Protein AF-A0A061NRV6-F1 (afdb_monomer)

Foldseek 3Di:
DADPVRDDDDDPPPDPDDDQQLDEDEDDPVCNVVDPDDSRHDYDHPVLVVVVVVLLVVVLLPAPAKEKAWAWDDDDPVPIATEMEIERDPVVNVVVPVVGHHDDPPDDSCPDLQYWYFYWYQVDDDDDDPSCSNPPGTDGDGCRPDPPPPVPPDRPHD

Radius of gyration: 16.76 Å; Cα contacts (8 Å, |Δi|>4): 204; chains: 1; bounding box: 42×39×40 Å

Mean predicted aligned error: 8.54 Å

Structure (mmCIF, N/CA/C/O backbone):
data_AF-A0A061NRV6-F1
#
_entry.id   AF-A0A061NRV6-F1
#
loop_
_atom_site.group_PDB
_atom_site.id
_atom_site.type_symbol
_atom_site.label_atom_id
_atom_site.label_alt_id
_atom_site.label_comp_id
_atom_site.label_asym_id
_atom_site.label_entity_id
_atom_site.label_seq_id
_atom_site.pdbx_PDB_ins_code
_atom_site.Cartn_x
_atom_site.Cartn_y
_atom_site.Cartn_z
_atom_site.occupancy
_atom_site.B_iso_or_equiv
_atom_site.auth_seq_id
_atom_site.auth_comp_id
_atom_site.auth_asym_id
_atom_site.auth_atom_id
_atom_site.pdbx_PDB_model_num
ATOM 1 N N . MET A 1 1 ? -10.629 16.464 10.262 1.00 82.06 1 MET A N 1
ATOM 2 C CA . MET A 1 1 ? -11.824 17.243 10.684 1.00 82.06 1 MET A CA 1
ATOM 3 C C . MET A 1 1 ? -13.044 16.341 10.550 1.00 82.06 1 MET A C 1
ATOM 5 O O . MET A 1 1 ? -13.005 15.483 9.681 1.00 82.06 1 MET A O 1
ATOM 9 N N . LEU A 1 2 ? -14.086 16.469 11.374 1.00 94.12 2 LEU A N 1
ATOM 10 C CA . LEU A 1 2 ? -15.325 15.701 11.178 1.00 94.12 2 LEU A CA 1
ATOM 11 C C . LEU A 1 2 ? -16.350 16.533 10.399 1.00 94.12 2 LEU A C 1
ATOM 13 O O . LEU A 1 2 ? -16.458 17.740 10.611 1.00 94.12 2 LEU A O 1
ATOM 17 N N . THR A 1 3 ? -17.085 15.901 9.487 1.00 95.94 3 THR A N 1
ATOM 18 C CA . THR A 1 3 ? -18.244 16.516 8.830 1.00 95.94 3 THR A CA 1
ATOM 19 C C . THR A 1 3 ? -19.423 16.601 9.803 1.00 95.94 3 THR A C 1
ATOM 21 O O . THR A 1 3 ? -19.438 15.942 10.843 1.00 95.94 3 THR A O 1
ATOM 24 N N . LYS A 1 4 ? -20.472 17.352 9.438 1.00 95.88 4 LYS A N 1
ATOM 25 C CA . LYS A 1 4 ? -21.728 17.401 10.213 1.00 95.88 4 LYS A CA 1
ATOM 26 C C . LYS A 1 4 ? -22.377 16.022 10.410 1.00 95.88 4 LYS A C 1
ATOM 28 O O . LYS A 1 4 ? -23.100 15.836 11.378 1.00 95.88 4 LYS A O 1
ATOM 33 N N . SER A 1 5 ? -22.120 15.070 9.512 1.00 96.31 5 SER A N 1
ATOM 34 C CA . SER A 1 5 ? -22.616 13.691 9.595 1.00 96.31 5 SER A CA 1
ATOM 35 C C . SER A 1 5 ? -21.683 12.742 10.359 1.00 96.31 5 SER A C 1
ATOM 37 O O . SER A 1 5 ? -21.948 11.545 10.408 1.00 96.31 5 SER A O 1
ATOM 39 N N . GLY A 1 6 ? -20.585 13.244 10.934 1.00 94.88 6 GLY A N 1
ATOM 40 C CA . GLY A 1 6 ? -19.619 12.442 11.689 1.00 94.88 6 GLY A CA 1
ATOM 41 C C . GLY A 1 6 ? -18.570 11.722 10.835 1.00 94.88 6 GLY A C 1
ATOM 42 O O . GLY A 1 6 ? -17.751 10.987 11.378 1.00 94.88 6 GLY A O 1
ATOM 43 N N . ALA A 1 7 ? -18.544 11.938 9.515 1.00 94.50 7 ALA A N 1
ATOM 44 C CA . ALA A 1 7 ? -17.515 11.360 8.654 1.00 94.50 7 ALA A CA 1
ATOM 45 C C . ALA A 1 7 ? -16.169 12.073 8.848 1.00 94.50 7 ALA A C 1
ATOM 47 O O . ALA A 1 7 ? -16.115 13.291 9.026 1.00 94.50 7 ALA A O 1
ATOM 48 N N . PHE A 1 8 ? -15.066 11.331 8.765 1.00 94.25 8 PHE A N 1
ATOM 49 C CA . PHE A 1 8 ? -13.733 11.927 8.754 1.00 94.25 8 PHE A CA 1
ATOM 50 C C . PHE A 1 8 ? -13.447 12.591 7.400 1.00 94.25 8 PHE A C 1
ATOM 52 O O . PHE A 1 8 ? -13.551 11.956 6.355 1.00 94.25 8 PHE A O 1
ATOM 59 N N . ALA A 1 9 ? -13.054 13.862 7.428 1.00 94.44 9 ALA A N 1
ATOM 60 C CA . ALA A 1 9 ? -12.628 14.641 6.274 1.00 94.44 9 ALA A CA 1
ATOM 61 C C . ALA A 1 9 ? -11.111 14.886 6.314 1.00 94.44 9 ALA A C 1
ATOM 63 O O . ALA A 1 9 ? -10.581 15.396 7.314 1.00 94.44 9 ALA A O 1
ATOM 64 N N . ALA A 1 10 ? -10.451 14.557 5.200 1.00 91.75 10 ALA A N 1
ATOM 65 C CA . ALA A 1 10 ? -9.022 14.729 4.949 1.00 91.75 10 ALA A CA 1
ATOM 66 C C . ALA A 1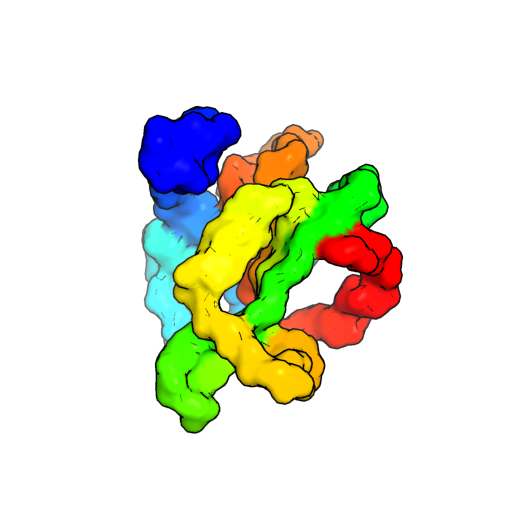 10 ? -8.801 15.542 3.663 1.00 91.75 10 ALA A C 1
ATOM 68 O O . ALA A 1 10 ? -9.652 15.540 2.773 1.00 91.75 10 ALA A O 1
ATOM 69 N N . THR A 1 11 ? -7.646 16.194 3.542 1.00 90.50 11 THR A N 1
ATOM 70 C CA . THR A 1 11 ? -7.192 16.834 2.302 1.00 90.50 11 THR A CA 1
ATOM 71 C C . THR A 1 11 ? -5.889 16.187 1.849 1.00 90.50 11 THR A C 1
ATOM 73 O O . THR A 1 11 ? -5.005 15.914 2.656 1.00 90.50 11 THR A O 1
ATOM 76 N N . THR A 1 12 ? -5.760 15.940 0.548 1.00 85.94 12 THR A N 1
ATOM 77 C CA . THR A 1 12 ? -4.578 15.294 -0.052 1.00 85.94 12 THR A CA 1
ATOM 78 C C . THR A 1 12 ? -3.589 16.305 -0.647 1.00 85.94 12 THR A C 1
ATOM 80 O O . THR A 1 12 ? -2.630 15.943 -1.330 1.00 85.94 12 THR A O 1
ATOM 83 N N . GLY A 1 13 ? -3.816 17.596 -0.383 1.00 85.31 13 GLY A N 1
ATOM 84 C CA . GLY A 1 13 ? -2.986 18.695 -0.860 1.00 85.31 13 GLY A CA 1
ATOM 85 C C . GLY A 1 13 ? -2.985 18.799 -2.385 1.00 85.31 13 GLY A C 1
ATOM 86 O O . GLY A 1 13 ? -4.036 18.797 -3.019 1.00 85.31 13 GLY A O 1
ATOM 87 N N . LEU A 1 14 ? -1.787 18.893 -2.965 1.00 81.75 14 LEU A N 1
ATOM 88 C CA . LEU A 1 14 ? -1.578 19.054 -4.407 1.00 81.75 14 LEU A CA 1
ATOM 89 C C . LEU A 1 14 ? -2.102 17.864 -5.232 1.00 81.75 14 LEU A C 1
ATOM 91 O O . LEU A 1 14 ? -2.438 18.023 -6.403 1.00 81.75 14 LEU A O 1
ATOM 95 N N . TYR A 1 15 ? -2.159 16.672 -4.636 1.00 81.50 15 TYR A N 1
ATOM 96 C CA . TYR A 1 15 ? -2.446 15.430 -5.346 1.00 81.50 15 TYR A CA 1
ATOM 97 C C . TYR A 1 15 ? -3.859 14.943 -5.041 1.00 81.50 15 TYR A C 1
ATOM 99 O O . TYR A 1 15 ? -4.097 14.216 -4.082 1.00 81.50 15 TYR A O 1
ATOM 107 N N . THR A 1 16 ? -4.816 15.340 -5.876 1.00 86.31 16 THR A N 1
ATOM 108 C CA . THR A 1 16 ? -6.244 14.998 -5.724 1.00 86.31 16 THR A CA 1
ATOM 109 C C . THR A 1 16 ? -6.676 13.784 -6.548 1.00 86.31 16 THR A C 1
ATOM 111 O O . THR A 1 16 ? -7.853 13.435 -6.577 1.00 86.31 16 THR A O 1
ATOM 114 N N . GLY A 1 17 ? -5.731 13.115 -7.214 1.00 82.38 17 GLY A N 1
ATOM 115 C CA . GLY A 1 17 ? -6.001 11.967 -8.068 1.00 82.38 17 GLY A CA 1
ATOM 116 C C . GLY A 1 17 ? -4.769 11.103 -8.317 1.00 82.38 17 GLY A C 1
ATOM 117 O O . GLY A 1 17 ? -3.701 11.302 -7.737 1.00 82.38 17 GLY A O 1
ATOM 118 N N . ARG A 1 18 ? -4.934 10.114 -9.202 1.00 83.06 18 ARG A N 1
ATOM 119 C CA . ARG A 1 18 ? -3.849 9.210 -9.600 1.00 83.06 18 ARG A CA 1
ATOM 120 C C . ARG A 1 18 ? -2.762 9.963 -10.362 1.00 83.06 18 ARG A C 1
ATOM 122 O O . ARG A 1 18 ? -3.036 10.949 -11.040 1.00 83.06 18 ARG A O 1
ATOM 129 N N . SER A 1 19 ? -1.551 9.418 -10.314 1.00 82.44 19 SER A N 1
ATOM 130 C CA . SER A 1 19 ? -0.388 9.918 -11.050 1.00 82.44 19 SER A CA 1
ATOM 131 C C . SER A 1 19 ? 0.137 8.840 -12.007 1.00 82.44 19 SER A C 1
ATOM 133 O O . SER A 1 19 ? 1.099 8.154 -11.682 1.00 82.44 19 SER A O 1
ATOM 135 N N . PRO A 1 20 ? -0.505 8.633 -13.176 1.00 76.12 20 PRO A N 1
ATOM 136 C CA . PRO A 1 20 ? -0.234 7.475 -14.035 1.00 76.12 20 PRO A CA 1
ATOM 137 C C . PRO A 1 20 ? 1.210 7.410 -14.537 1.00 76.12 20 PRO A C 1
ATOM 139 O O . PRO A 1 20 ? 1.755 6.328 -14.693 1.00 76.12 20 PRO A O 1
ATOM 142 N N . LYS A 1 21 ? 1.828 8.578 -14.757 1.00 78.38 21 LYS A N 1
ATOM 143 C CA . LYS A 1 21 ? 3.211 8.708 -15.236 1.00 78.38 21 LYS A CA 1
ATOM 144 C C . LYS A 1 21 ? 4.266 8.389 -14.172 1.00 78.38 21 LYS A C 1
ATOM 146 O O . LYS A 1 21 ? 5.437 8.315 -14.509 1.00 78.38 21 LYS A O 1
ATOM 151 N N . ASP A 1 22 ? 3.852 8.222 -12.917 1.00 81.44 22 ASP A N 1
ATOM 152 C CA . ASP A 1 22 ? 4.735 7.920 -11.787 1.00 81.44 22 ASP A CA 1
ATOM 153 C C . ASP A 1 22 ? 4.514 6.480 -11.279 1.00 81.44 22 ASP A C 1
ATOM 155 O O . ASP A 1 22 ? 4.803 6.162 -10.128 1.00 81.44 22 ASP A O 1
ATOM 159 N N . LYS A 1 23 ? 3.967 5.603 -12.136 1.00 83.19 23 LYS A N 1
ATOM 160 C CA . LYS A 1 23 ? 3.809 4.167 -11.886 1.00 83.19 23 LYS A CA 1
ATOM 161 C C . LYS A 1 23 ? 4.923 3.402 -12.601 1.00 83.19 23 LYS A C 1
ATOM 163 O O . LYS A 1 23 ? 5.048 3.486 -13.822 1.00 83.19 23 LYS A O 1
ATOM 168 N N . PHE A 1 24 ? 5.646 2.588 -11.841 1.00 86.12 24 PHE A N 1
ATOM 169 C CA . PHE A 1 24 ? 6.704 1.717 -12.342 1.00 86.12 24 PHE A CA 1
ATOM 170 C C . PHE A 1 24 ? 6.500 0.286 -11.844 1.00 86.12 24 PHE A C 1
ATOM 172 O O . PHE A 1 24 ? 5.899 0.076 -10.787 1.00 86.12 24 PHE A O 1
ATOM 179 N N . ILE A 1 25 ? 7.000 -0.684 -12.602 1.00 86.81 25 ILE A N 1
ATOM 180 C CA . ILE A 1 25 ? 7.047 -2.100 -12.226 1.00 86.81 25 ILE A CA 1
ATOM 181 C C . ILE A 1 25 ? 8.513 -2.519 -12.270 1.00 86.81 25 ILE A C 1
ATOM 183 O O . ILE A 1 25 ? 9.218 -2.176 -13.217 1.00 86.81 25 ILE A O 1
ATOM 187 N N . VAL A 1 26 ? 8.984 -3.204 -11.226 1.00 89.38 26 VAL A N 1
ATOM 188 C CA . VAL A 1 26 ? 10.355 -3.725 -11.211 1.00 89.38 26 VAL A CA 1
ATOM 189 C C . VAL A 1 26 ? 10.477 -4.760 -12.314 1.00 89.38 26 VAL A C 1
ATOM 191 O O . VAL A 1 26 ? 9.683 -5.695 -12.362 1.00 89.38 26 VAL A O 1
ATOM 194 N N . ASP A 1 27 ? 11.453 -4.569 -13.189 1.00 89.62 27 ASP A N 1
ATOM 195 C CA . ASP A 1 27 ? 11.749 -5.536 -14.231 1.00 89.62 27 ASP A CA 1
ATOM 196 C C . ASP A 1 27 ? 12.556 -6.694 -13.625 1.00 89.62 27 ASP A C 1
ATOM 198 O O . ASP A 1 27 ? 13.715 -6.527 -13.231 1.00 89.62 27 ASP A O 1
ATOM 202 N N . GLU A 1 28 ? 11.909 -7.852 -13.471 1.00 87.06 28 GLU A N 1
ATOM 203 C CA . GLU A 1 28 ? 12.540 -9.088 -13.015 1.00 87.06 28 GLU A CA 1
ATOM 204 C C . GLU A 1 28 ? 12.399 -10.171 -14.094 1.00 87.06 28 GLU A C 1
ATOM 206 O O . GLU A 1 28 ? 11.305 -10.342 -14.640 1.00 87.06 28 GLU A O 1
ATOM 211 N N . PRO A 1 29 ? 13.451 -10.977 -14.354 1.00 92.56 29 PRO A N 1
ATOM 212 C CA . PRO A 1 29 ? 13.407 -12.012 -15.391 1.00 92.56 29 PRO A CA 1
ATOM 213 C C . PRO A 1 29 ? 12.246 -13.005 -15.250 1.00 92.56 29 PRO A C 1
ATOM 215 O O . PRO A 1 29 ? 11.783 -13.559 -16.237 1.00 92.56 29 PRO A O 1
ATOM 218 N N . THR A 1 30 ? 11.771 -13.233 -14.024 1.00 89.44 30 THR A N 1
ATOM 219 C CA . THR A 1 30 ? 10.683 -14.167 -13.704 1.00 89.44 30 THR A CA 1
ATOM 220 C C . THR A 1 30 ? 9.301 -13.697 -14.147 1.00 89.44 30 THR A C 1
ATOM 222 O O . THR A 1 30 ? 8.395 -14.521 -14.175 1.00 89.44 30 THR A O 1
ATOM 225 N N . ILE A 1 31 ? 9.126 -12.406 -14.439 1.00 86.31 31 ILE A N 1
ATOM 226 C CA . ILE A 1 31 ? 7.840 -11.820 -14.850 1.00 86.31 31 ILE A CA 1
ATOM 227 C C . ILE A 1 31 ? 7.953 -10.985 -16.127 1.00 86.31 31 ILE A C 1
ATOM 229 O O . ILE A 1 31 ? 6.941 -10.479 -16.594 1.00 86.31 31 ILE A O 1
ATOM 233 N N . HIS A 1 32 ? 9.156 -10.804 -16.683 1.00 91.56 32 HIS A N 1
ATOM 234 C CA . HIS A 1 32 ? 9.391 -9.904 -17.815 1.00 91.56 32 HIS A CA 1
ATOM 235 C C . HIS A 1 32 ? 8.454 -10.187 -18.993 1.00 91.56 32 HIS A C 1
ATOM 237 O O . HIS A 1 32 ? 7.820 -9.271 -19.506 1.00 91.56 32 HIS A O 1
ATOM 243 N N . GLU A 1 33 ? 8.325 -11.458 -19.371 1.00 95.88 33 GLU A N 1
ATOM 244 C CA . GLU A 1 33 ? 7.494 -11.895 -20.498 1.00 95.88 33 GLU A CA 1
ATOM 245 C C . GLU A 1 33 ? 5.983 -11.842 -20.195 1.00 95.88 33 GLU A C 1
ATOM 247 O O . GLU A 1 33 ? 5.168 -11.846 -21.115 1.00 95.88 33 GLU A O 1
ATOM 252 N N . ASP A 1 34 ? 5.595 -11.763 -18.917 1.00 93.56 34 ASP A N 1
ATOM 253 C CA . ASP A 1 34 ? 4.190 -11.727 -18.487 1.00 93.56 34 ASP A CA 1
ATOM 254 C C . ASP A 1 34 ? 3.615 -10.299 -18.453 1.00 93.56 34 ASP A C 1
ATOM 256 O O . ASP A 1 34 ? 2.401 -10.109 -18.308 1.00 93.56 34 ASP A O 1
ATOM 260 N N . ILE A 1 35 ? 4.470 -9.275 -18.536 1.00 88.62 35 ILE A N 1
ATOM 261 C CA . ILE A 1 35 ? 4.074 -7.870 -18.421 1.00 88.62 35 ILE A CA 1
ATOM 262 C C . ILE A 1 35 ? 3.980 -7.224 -19.806 1.00 88.62 35 ILE A C 1
ATOM 264 O O . ILE A 1 35 ? 4.936 -7.183 -20.571 1.00 88.62 35 ILE A O 1
ATOM 268 N N . ASP A 1 36 ? 2.829 -6.613 -20.092 1.00 95.00 36 ASP A N 1
ATOM 269 C CA . ASP A 1 36 ? 2.633 -5.750 -21.263 1.00 95.00 36 ASP A CA 1
ATOM 270 C C . ASP A 1 36 ? 3.354 -4.404 -21.066 1.00 95.00 36 ASP A C 1
ATOM 272 O O . ASP A 1 36 ? 2.790 -3.448 -20.516 1.00 95.00 36 ASP A O 1
ATOM 276 N N . TRP A 1 37 ? 4.640 -4.354 -21.419 1.00 94.31 37 TRP A N 1
ATOM 277 C CA . TRP A 1 37 ? 5.496 -3.179 -21.244 1.00 94.31 37 TRP A CA 1
ATOM 278 C C . TRP A 1 37 ? 5.106 -2.022 -22.168 1.00 94.31 37 TRP A C 1
ATOM 280 O O . TRP A 1 37 ? 4.848 -2.188 -23.358 1.00 94.31 37 TRP A O 1
ATOM 290 N N . GLY A 1 38 ? 5.133 -0.798 -21.637 1.00 91.62 38 GLY A N 1
ATOM 291 C CA . GLY A 1 38 ? 4.840 0.396 -22.425 1.00 91.62 38 GLY A CA 1
ATOM 292 C C . GLY A 1 38 ? 4.654 1.642 -21.570 1.00 91.62 38 GLY A C 1
ATOM 293 O O . GLY A 1 38 ? 5.097 1.715 -20.429 1.00 91.62 38 GLY A O 1
ATOM 294 N N . VAL A 1 39 ? 3.940 2.639 -22.098 1.00 88.94 39 VAL A N 1
ATOM 295 C CA . VAL A 1 39 ? 3.717 3.920 -21.393 1.00 88.94 39 VAL A CA 1
ATOM 296 C C . VAL A 1 39 ? 2.904 3.783 -20.096 1.00 88.94 39 VAL A C 1
ATOM 298 O O . VAL A 1 39 ? 2.914 4.690 -19.267 1.00 88.94 39 VAL A O 1
ATOM 301 N N . VAL A 1 40 ? 2.167 2.677 -19.935 1.00 87.06 40 VAL A N 1
ATOM 302 C CA . VAL A 1 40 ? 1.349 2.380 -18.746 1.00 87.06 40 VAL A CA 1
ATOM 303 C C . VAL A 1 40 ? 2.113 1.528 -17.730 1.00 87.06 40 VAL A C 1
ATOM 305 O O . VAL A 1 40 ? 1.995 1.750 -16.522 1.00 87.06 40 VAL A O 1
ATOM 308 N N . ASN A 1 41 ? 2.877 0.546 -18.207 1.00 87.31 41 ASN A N 1
ATOM 309 C CA . ASN A 1 41 ? 3.716 -0.328 -17.396 1.00 87.31 41 ASN A CA 1
ATOM 310 C C . ASN A 1 41 ? 5.169 0.008 -17.719 1.00 87.31 41 ASN A C 1
ATOM 312 O O . ASN A 1 41 ? 5.755 -0.555 -18.639 1.00 87.31 41 ASN A O 1
ATOM 316 N N . THR A 1 42 ? 5.711 0.982 -16.991 1.00 88.88 42 THR A N 1
ATOM 317 C CA . THR A 1 42 ? 7.086 1.441 -17.198 1.00 88.88 42 THR A CA 1
ATOM 318 C C . THR A 1 42 ? 8.033 0.579 -16.361 1.00 88.88 42 THR A C 1
ATOM 320 O O . THR A 1 42 ? 7.815 0.481 -15.147 1.00 88.88 42 THR A O 1
ATOM 323 N N . PRO A 1 43 ? 9.071 -0.034 -16.952 1.00 90.38 43 PRO A N 1
ATOM 324 C CA . PRO A 1 43 ? 10.034 -0.819 -16.194 1.00 90.38 43 PRO A CA 1
ATOM 325 C C . PRO A 1 43 ? 10.904 0.080 -15.308 1.00 90.38 43 PRO A C 1
ATOM 327 O O . PRO A 1 43 ? 11.184 1.237 -15.633 1.00 90.38 43 PRO A O 1
ATOM 330 N N . VAL A 1 44 ? 11.355 -0.466 -14.183 1.00 86.62 44 VAL A N 1
ATOM 331 C CA . VAL A 1 44 ? 12.426 0.107 -13.364 1.00 86.62 44 VAL A CA 1
ATOM 332 C C . VAL A 1 44 ? 13.403 -0.988 -12.963 1.00 86.62 44 VAL A C 1
ATOM 334 O O . VAL A 1 44 ? 13.003 -2.100 -12.623 1.00 86.62 44 VAL A O 1
ATOM 337 N N . GLU A 1 45 ? 14.693 -0.666 -12.972 1.00 88.00 45 GLU A N 1
ATOM 338 C CA . GLU A 1 45 ? 15.726 -1.598 -12.534 1.00 88.00 45 GLU A CA 1
ATOM 339 C C . GLU A 1 45 ? 15.588 -1.936 -11.043 1.00 88.00 45 GLU A C 1
ATOM 341 O O . GLU A 1 45 ? 15.285 -1.081 -10.197 1.00 88.00 45 GLU A O 1
ATOM 346 N N . LYS A 1 46 ? 15.888 -3.191 -10.703 1.00 86.56 46 LYS A N 1
ATOM 347 C CA . LYS A 1 46 ? 15.853 -3.701 -9.327 1.00 86.56 46 LYS A CA 1
ATOM 348 C C . LYS A 1 46 ? 16.747 -2.919 -8.363 1.00 86.56 46 LYS A C 1
ATOM 350 O O . LYS A 1 46 ? 16.363 -2.712 -7.209 1.00 86.56 46 LYS A O 1
ATOM 355 N N . ASP A 1 47 ? 17.904 -2.448 -8.816 1.00 87.25 47 ASP A N 1
ATOM 356 C CA . ASP A 1 47 ? 18.833 -1.676 -7.982 1.00 87.25 47 ASP A CA 1
ATOM 357 C C . ASP A 1 47 ? 18.293 -0.282 -7.659 1.00 87.25 47 ASP A C 1
ATOM 359 O O . ASP A 1 47 ? 18.398 0.186 -6.518 1.00 87.25 47 ASP A O 1
ATOM 363 N N . VAL A 1 48 ? 17.631 0.354 -8.630 1.00 84.69 48 VAL A N 1
ATOM 364 C CA . VAL A 1 48 ? 16.927 1.621 -8.414 1.00 84.69 48 VAL A CA 1
ATOM 365 C C . VAL A 1 48 ? 15.834 1.411 -7.374 1.00 84.69 48 VAL A C 1
ATOM 367 O O . VAL A 1 48 ? 15.834 2.094 -6.350 1.00 84.69 48 VAL A O 1
ATOM 370 N N . PHE A 1 49 ? 14.964 0.418 -7.569 1.00 84.75 49 PHE A N 1
ATOM 371 C CA . PHE A 1 49 ? 13.925 0.067 -6.600 1.00 84.75 49 PHE A CA 1
ATOM 372 C C . PHE A 1 49 ? 14.492 -0.189 -5.199 1.00 84.75 49 PHE A C 1
ATOM 374 O O . PHE A 1 49 ? 14.008 0.388 -4.227 1.00 84.75 49 PHE A O 1
ATOM 381 N N . SER A 1 50 ? 15.543 -1.002 -5.090 1.00 85.38 50 SER A N 1
ATOM 382 C CA . SER A 1 50 ? 16.158 -1.372 -3.812 1.00 85.38 50 SER A CA 1
ATOM 383 C C . SER A 1 50 ? 16.727 -0.156 -3.083 1.00 85.38 50 SER A C 1
ATOM 385 O O . SER A 1 50 ? 16.556 -0.013 -1.870 1.00 85.38 50 SER A O 1
ATOM 387 N N . SER A 1 51 ? 17.361 0.760 -3.819 1.00 86.38 51 SER A N 1
ATOM 388 C CA . SER A 1 51 ? 17.853 2.033 -3.284 1.00 86.38 51 SER A CA 1
ATOM 389 C C . SER A 1 51 ? 16.713 2.910 -2.757 1.00 86.38 51 SER A C 1
ATOM 391 O O . SER A 1 51 ? 16.807 3.458 -1.654 1.00 86.38 51 SER A O 1
ATOM 393 N N . LEU A 1 52 ? 15.604 3.010 -3.497 1.00 83.88 52 LEU A N 1
ATOM 394 C CA . LEU A 1 52 ? 14.429 3.777 -3.070 1.00 83.88 52 LEU A CA 1
ATOM 395 C C . LEU A 1 52 ? 13.736 3.148 -1.863 1.00 83.88 52 LEU A C 1
ATOM 397 O O . LEU A 1 52 ? 13.398 3.856 -0.915 1.00 83.88 52 LEU A O 1
ATOM 401 N N . TYR A 1 53 ? 13.579 1.828 -1.866 1.00 85.94 53 TYR A N 1
ATOM 402 C CA . TYR A 1 53 ? 12.983 1.090 -0.761 1.00 85.94 53 TYR A CA 1
ATOM 403 C C . TYR A 1 53 ? 13.760 1.307 0.539 1.00 85.94 53 TYR A C 1
ATOM 405 O O . TYR A 1 53 ? 13.163 1.635 1.561 1.00 85.94 53 TYR A O 1
ATOM 413 N N . ARG A 1 54 ? 15.099 1.237 0.501 1.00 87.75 54 ARG A N 1
ATOM 414 C CA . ARG A 1 54 ? 15.943 1.527 1.675 1.00 87.75 54 ARG A CA 1
ATOM 415 C C . ARG A 1 54 ? 15.720 2.939 2.214 1.00 87.75 54 ARG A C 1
ATOM 417 O O . ARG A 1 54 ? 15.643 3.111 3.426 1.00 87.75 54 ARG A O 1
ATOM 424 N N . LYS A 1 55 ? 15.579 3.942 1.339 1.00 87.31 55 LYS A N 1
ATOM 425 C CA . LYS A 1 55 ? 15.273 5.324 1.753 1.00 87.31 55 LYS A CA 1
ATOM 426 C C . LYS A 1 55 ? 13.901 5.424 2.417 1.00 87.31 55 LYS A C 1
ATOM 428 O O . LYS A 1 55 ? 13.782 6.092 3.439 1.00 87.31 55 LYS A O 1
ATOM 433 N N . VAL A 1 56 ? 12.893 4.751 1.860 1.00 87.50 56 VAL A N 1
ATOM 434 C CA . VAL A 1 56 ? 11.540 4.701 2.430 1.00 87.50 56 VAL A CA 1
ATOM 435 C C . VAL A 1 56 ? 11.547 4.047 3.806 1.00 87.50 56 VAL A C 1
ATOM 437 O O . VAL A 1 56 ? 11.042 4.643 4.751 1.00 87.50 56 VAL A O 1
ATOM 440 N N . VAL A 1 57 ? 12.153 2.866 3.940 1.00 89.31 57 VAL A N 1
ATOM 441 C CA . VAL A 1 57 ? 12.239 2.157 5.224 1.00 89.31 57 VAL A CA 1
ATOM 442 C C . VAL A 1 57 ? 13.009 2.980 6.250 1.00 89.31 57 VAL A C 1
ATOM 444 O O . VAL A 1 57 ? 12.539 3.137 7.372 1.00 89.31 57 VAL A O 1
ATOM 447 N N . HIS A 1 58 ? 14.145 3.568 5.864 1.00 90.94 58 HIS A N 1
ATOM 448 C CA . HIS A 1 58 ? 14.915 4.433 6.754 1.00 90.94 58 HIS A CA 1
ATOM 449 C C . HIS A 1 58 ? 14.076 5.612 7.260 1.00 90.94 58 HIS A C 1
ATOM 451 O O . HIS A 1 58 ? 14.019 5.844 8.4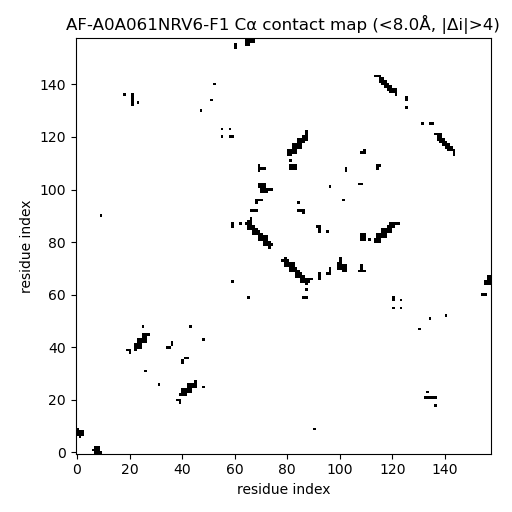63 1.00 90.94 58 HIS A O 1
ATOM 457 N N . TYR A 1 59 ? 13.388 6.315 6.357 1.00 91.94 59 TYR A N 1
ATOM 458 C CA . TYR A 1 59 ? 12.513 7.435 6.699 1.00 91.94 59 TYR A CA 1
ATOM 459 C C . TYR A 1 59 ? 11.352 7.028 7.615 1.00 91.94 59 TYR A C 1
ATOM 461 O O . TYR A 1 59 ? 11.081 7.718 8.598 1.00 91.94 59 TYR A O 1
ATOM 469 N N . LEU A 1 60 ? 10.682 5.911 7.316 1.00 90.56 60 LEU A N 1
ATOM 470 C CA . LEU A 1 60 ? 9.591 5.399 8.145 1.00 90.56 60 LEU A CA 1
ATOM 471 C C . LEU A 1 60 ? 10.088 4.988 9.535 1.00 90.56 60 LEU A C 1
ATOM 473 O O . LEU A 1 60 ? 9.410 5.249 10.522 1.00 90.56 60 LEU A O 1
ATOM 477 N N . GLY A 1 61 ? 11.302 4.442 9.626 1.00 91.75 61 GLY A N 1
ATOM 478 C CA . GLY A 1 61 ? 11.955 4.130 10.896 1.00 91.75 61 GLY A CA 1
ATOM 479 C C . GLY A 1 61 ? 12.298 5.354 11.755 1.00 91.75 61 GLY A C 1
ATOM 480 O O . GLY A 1 61 ? 12.615 5.180 12.926 1.00 91.75 61 GLY A O 1
ATOM 481 N N . GLN A 1 62 ? 12.242 6.574 11.205 1.00 94.19 62 GLN A N 1
ATOM 482 C CA . GLN A 1 62 ? 12.409 7.822 11.965 1.00 94.19 62 GLN A CA 1
ATOM 483 C C . GLN A 1 62 ? 11.079 8.448 12.416 1.00 94.19 62 GLN A C 1
ATOM 485 O O . GLN A 1 62 ? 11.100 9.473 13.096 1.00 94.19 62 GLN A O 1
ATOM 490 N N . GLN A 1 63 ? 9.926 7.893 12.027 1.00 93.31 63 GLN A N 1
ATOM 491 C CA . GLN A 1 63 ? 8.632 8.438 12.445 1.00 93.31 63 GLN A CA 1
ATOM 492 C C . GLN A 1 63 ? 8.335 8.076 13.903 1.00 93.31 63 GLN A C 1
ATOM 494 O O . GLN A 1 63 ? 8.666 6.986 14.361 1.00 93.31 63 GLN A O 1
ATOM 499 N N . GLU A 1 64 ? 7.656 8.970 14.626 1.00 94.00 64 GLU A N 1
ATOM 500 C CA . GLU A 1 64 ? 7.249 8.721 16.020 1.00 94.00 64 GLU A CA 1
ATOM 501 C C . GLU A 1 64 ? 6.278 7.538 16.151 1.00 94.00 64 GLU A C 1
ATOM 503 O O . GLU A 1 64 ? 6.240 6.858 17.179 1.00 94.00 64 GLU A O 1
ATOM 508 N N . ALA A 1 65 ? 5.472 7.310 15.114 1.00 93.06 65 ALA A N 1
ATOM 509 C CA . ALA A 1 65 ? 4.529 6.211 15.037 1.00 93.06 65 ALA A CA 1
ATOM 510 C C . ALA A 1 65 ? 4.335 5.761 13.588 1.00 93.06 65 ALA A C 1
ATOM 512 O O . ALA A 1 65 ? 4.337 6.566 12.654 1.00 93.06 65 ALA A O 1
ATOM 513 N N . LEU A 1 66 ? 4.094 4.464 13.434 1.00 94.94 66 LEU A N 1
ATOM 514 C CA . LEU A 1 66 ? 3.623 3.848 12.204 1.00 94.94 66 LEU A CA 1
ATOM 515 C C . LEU A 1 66 ? 2.277 3.190 12.472 1.00 94.94 66 LEU A C 1
ATOM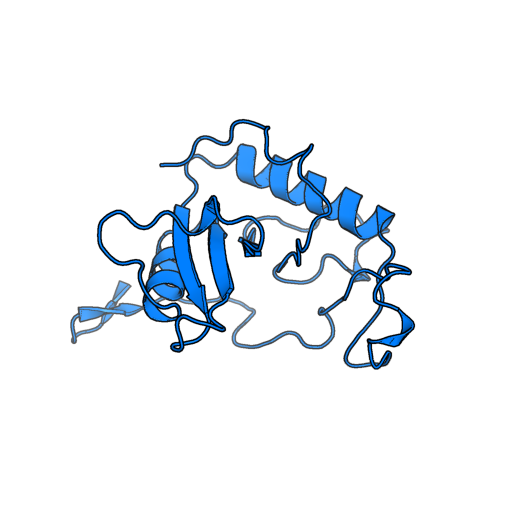 517 O O . LEU A 1 66 ? 2.032 2.686 13.563 1.00 94.94 66 LEU A O 1
ATOM 521 N N . PHE A 1 67 ? 1.427 3.179 11.454 1.00 94.88 67 PHE A N 1
ATOM 522 C CA . PHE A 1 67 ? 0.126 2.538 11.482 1.00 94.88 67 PHE A CA 1
ATOM 523 C C . PHE A 1 67 ? 0.128 1.344 10.541 1.00 94.88 67 PHE A C 1
ATOM 525 O O . PHE A 1 67 ? 0.559 1.449 9.385 1.00 94.88 67 PHE A O 1
ATOM 532 N N . VAL A 1 68 ? -0.396 0.225 11.039 1.00 92.62 68 VAL A N 1
ATOM 533 C CA . VAL A 1 68 ? -0.496 -1.018 10.279 1.00 92.62 68 VAL A CA 1
ATOM 534 C C . VAL A 1 68 ? -1.953 -1.460 10.176 1.00 92.62 68 VAL A C 1
ATOM 536 O O . VAL A 1 68 ? -2.715 -1.411 11.142 1.00 92.62 68 VAL A O 1
ATOM 539 N N . THR A 1 69 ? -2.353 -1.882 8.978 1.00 91.25 69 THR A N 1
ATOM 540 C CA . THR A 1 69 ? -3.623 -2.575 8.732 1.00 91.25 69 THR A CA 1
ATOM 541 C C . THR A 1 69 ? -3.331 -3.915 8.093 1.00 91.25 69 THR A C 1
ATOM 543 O O . THR A 1 69 ? -2.658 -3.967 7.068 1.00 91.25 69 THR A O 1
ATOM 546 N N . HIS A 1 70 ? -3.891 -4.976 8.663 1.00 91.94 70 HIS A N 1
ATOM 547 C CA . HIS A 1 70 ? -3.948 -6.302 8.056 1.00 91.94 70 HIS A CA 1
ATOM 548 C C . HIS A 1 70 ? -5.319 -6.508 7.421 1.00 91.94 70 HIS A C 1
ATOM 550 O O . HIS A 1 70 ? -6.327 -6.017 7.941 1.00 91.94 70 HIS A O 1
ATOM 556 N N . GLY A 1 71 ? -5.366 -7.237 6.314 1.00 92.69 71 GLY A N 1
ATOM 557 C CA . GLY A 1 71 ? -6.620 -7.550 5.652 1.00 92.69 71 GLY A CA 1
ATOM 558 C C . GLY A 1 71 ? -6.442 -8.460 4.455 1.00 92.69 71 GLY A C 1
ATOM 559 O O . GLY A 1 71 ? -5.373 -9.023 4.233 1.00 92.69 71 GLY A O 1
ATOM 560 N N . TYR A 1 72 ? -7.512 -8.556 3.679 1.00 93.50 72 TYR A N 1
ATOM 561 C CA . TYR A 1 72 ? -7.559 -9.323 2.446 1.00 93.50 72 TYR A CA 1
ATOM 562 C C . TYR A 1 72 ? -8.073 -8.463 1.290 1.00 93.50 72 TYR A C 1
ATOM 564 O O . TYR A 1 72 ? -8.974 -7.632 1.461 1.00 93.50 72 TYR A O 1
ATOM 572 N N . ALA A 1 73 ? -7.529 -8.691 0.098 1.00 92.75 73 ALA A N 1
ATOM 573 C CA . ALA A 1 73 ? -8.124 -8.242 -1.155 1.00 92.75 73 ALA A CA 1
ATOM 574 C C . ALA A 1 73 ? -8.791 -9.428 -1.864 1.00 92.75 73 ALA A C 1
ATOM 576 O O . ALA A 1 73 ? -8.160 -10.457 -2.077 1.00 92.75 73 ALA A O 1
ATOM 577 N N . GLY A 1 74 ? -10.057 -9.269 -2.257 1.00 92.75 74 GLY A N 1
ATOM 578 C CA . GLY A 1 74 ? -10.870 -10.353 -2.818 1.00 92.75 74 GLY A CA 1
ATOM 579 C C . GLY A 1 74 ? -11.712 -11.057 -1.751 1.00 92.75 74 GLY A C 1
ATOM 580 O O . GLY A 1 74 ? -11.241 -11.343 -0.656 1.00 92.75 74 GLY A O 1
ATOM 581 N N . LYS A 1 75 ? -12.996 -11.276 -2.058 1.00 92.25 75 LYS A N 1
ATOM 582 C CA . LYS A 1 75 ? -13.984 -11.820 -1.109 1.00 92.25 75 LYS A CA 1
ATOM 583 C C . LYS A 1 75 ? -13.937 -13.342 -0.989 1.00 92.25 75 LYS A C 1
ATOM 585 O O . LYS A 1 75 ? -14.277 -13.872 0.064 1.00 92.25 75 LYS A O 1
ATOM 590 N N . ASP A 1 76 ? -13.576 -14.018 -2.070 1.00 92.75 76 ASP A N 1
ATOM 591 C CA . ASP A 1 76 ? -13.504 -15.472 -2.114 1.00 92.75 76 ASP A CA 1
ATOM 592 C C . ASP A 1 76 ? -12.291 -15.965 -1.316 1.00 92.75 76 ASP A C 1
ATOM 594 O O . ASP A 1 76 ? -11.176 -15.503 -1.557 1.00 92.75 76 ASP A O 1
ATOM 598 N N . LYS A 1 77 ? -12.503 -16.874 -0.357 1.00 89.12 77 LYS A N 1
ATOM 599 C CA . LYS A 1 77 ? -11.443 -17.356 0.540 1.00 89.12 77 LYS A CA 1
ATOM 600 C C . LYS A 1 77 ? -10.369 -18.152 -0.202 1.00 89.12 77 LYS A C 1
ATOM 602 O O . LYS A 1 77 ? -9.223 -18.110 0.233 1.00 89.12 77 LYS A O 1
ATOM 607 N N . ASP A 1 78 ? -10.711 -18.771 -1.329 1.00 90.56 78 ASP A N 1
ATOM 608 C CA . ASP A 1 78 ? -9.772 -19.582 -2.114 1.00 90.56 78 ASP A CA 1
ATOM 609 C C . ASP A 1 78 ? -8.840 -18.726 -2.991 1.00 90.56 78 ASP A C 1
ATOM 611 O O . ASP A 1 78 ? -7.779 -19.181 -3.414 1.00 90.56 78 ASP A O 1
ATOM 615 N N . TYR A 1 79 ? -9.215 -17.465 -3.245 1.00 88.94 79 TYR A N 1
ATOM 616 C CA . TYR A 1 79 ? -8.491 -16.553 -4.143 1.00 88.94 79 TYR A CA 1
ATOM 617 C C . TYR A 1 79 ? -8.104 -15.219 -3.497 1.00 88.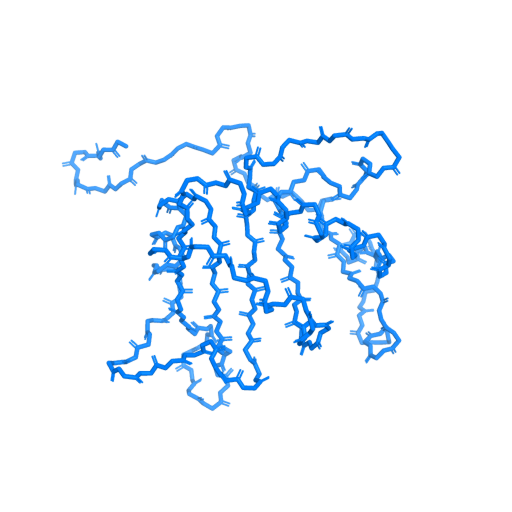94 79 TYR A C 1
ATOM 619 O O . TYR A 1 79 ? -7.548 -14.344 -4.168 1.00 88.94 79 TYR A O 1
ATOM 627 N N . ARG A 1 80 ? -8.430 -15.015 -2.217 1.00 91.12 80 ARG A N 1
ATOM 628 C CA . ARG A 1 80 ? -8.120 -13.765 -1.522 1.00 91.12 80 ARG A CA 1
ATOM 629 C C . ARG A 1 80 ? -6.612 -13.601 -1.370 1.00 91.12 80 ARG A C 1
ATOM 631 O O . ARG A 1 80 ? -5.893 -14.541 -1.053 1.00 91.12 80 ARG A O 1
ATOM 638 N N . LEU A 1 81 ? -6.150 -12.373 -1.557 1.00 90.25 81 LEU A N 1
ATOM 639 C CA . LEU A 1 81 ? -4.767 -11.990 -1.335 1.00 90.25 81 LEU A CA 1
ATOM 640 C C . LEU A 1 81 ? -4.623 -11.459 0.098 1.00 90.25 81 LEU A C 1
ATOM 642 O O . LEU A 1 81 ? -5.159 -10.376 0.375 1.00 90.25 81 LEU A O 1
ATOM 646 N N . PRO A 1 82 ? -3.927 -12.167 1.002 1.00 92.12 82 PRO A N 1
ATOM 647 C CA . PRO A 1 82 ? -3.534 -11.603 2.287 1.00 92.12 82 PRO A CA 1
ATOM 648 C C . PRO A 1 82 ? -2.647 -10.381 2.075 1.00 92.12 82 PRO A C 1
ATOM 650 O O . PRO A 1 82 ? -1.739 -10.383 1.241 1.00 92.12 82 PRO A O 1
ATOM 653 N N . LEU A 1 83 ? -2.907 -9.312 2.823 1.00 89.06 83 LEU A N 1
ATOM 654 C CA . LEU A 1 83 ? -2.125 -8.091 2.723 1.00 89.06 83 LEU A CA 1
ATOM 655 C C . LEU A 1 83 ? -1.925 -7.383 4.057 1.00 89.06 83 LEU A C 1
ATOM 657 O O . LEU A 1 83 ? -2.723 -7.490 4.994 1.00 89.06 83 LEU A O 1
ATOM 661 N N . ARG A 1 84 ? -0.859 -6.585 4.101 1.00 90.38 84 ARG A N 1
ATOM 662 C CA . ARG A 1 84 ? -0.630 -5.571 5.127 1.00 90.38 84 ARG A CA 1
ATOM 663 C C . ARG A 1 84 ? -0.305 -4.222 4.501 1.00 90.38 84 ARG A C 1
ATOM 665 O O . ARG A 1 84 ? 0.393 -4.144 3.490 1.00 90.38 84 ARG A O 1
ATOM 672 N N . VAL A 1 85 ? -0.775 -3.156 5.132 1.00 91.31 85 VAL A N 1
ATOM 673 C CA . VAL A 1 85 ? -0.495 -1.768 4.755 1.00 91.31 85 VAL A CA 1
ATOM 674 C C . VAL A 1 85 ? 0.242 -1.097 5.901 1.00 91.31 85 VAL A C 1
ATOM 676 O O . VAL A 1 85 ? -0.282 -1.066 7.008 1.00 91.31 85 VAL A O 1
ATOM 679 N N . ILE A 1 86 ? 1.422 -0.544 5.630 1.00 92.00 86 ILE A N 1
ATOM 680 C CA . ILE A 1 86 ? 2.270 0.174 6.589 1.00 92.00 86 ILE A CA 1
ATOM 681 C C . ILE A 1 86 ? 2.381 1.625 6.130 1.00 92.00 86 ILE A C 1
ATOM 683 O O . ILE A 1 86 ? 2.718 1.889 4.973 1.00 92.00 86 ILE A O 1
ATOM 687 N N . ASN A 1 87 ? 2.070 2.573 7.009 1.00 92.31 87 ASN A N 1
ATOM 688 C CA . ASN A 1 87 ? 2.083 3.996 6.674 1.00 92.31 87 ASN A CA 1
ATOM 689 C C . ASN A 1 87 ? 2.245 4.889 7.915 1.00 92.31 87 ASN A C 1
ATOM 691 O O . ASN A 1 87 ? 2.063 4.441 9.039 1.00 92.31 87 ASN A O 1
ATOM 695 N N . GLU A 1 88 ? 2.549 6.166 7.705 1.00 93.31 88 GLU A N 1
ATOM 696 C CA . GLU A 1 88 ? 2.773 7.158 8.775 1.00 93.31 88 GLU A CA 1
ATOM 697 C C . GLU A 1 88 ? 1.512 7.947 9.198 1.00 93.31 88 GLU A C 1
ATOM 699 O O . GLU A 1 88 ? 1.564 8.744 10.131 1.00 93.31 88 GLU A O 1
ATOM 704 N N . PHE A 1 89 ? 0.364 7.762 8.529 1.00 92.69 89 PHE A N 1
ATOM 705 C CA . PHE A 1 89 ? -0.828 8.593 8.733 1.00 92.69 89 PHE A CA 1
ATOM 706 C C . PHE A 1 89 ? -2.043 7.778 9.186 1.00 92.69 89 PHE A C 1
ATOM 708 O O . PHE A 1 89 ? -2.628 7.022 8.415 1.00 92.69 89 PHE A O 1
ATOM 715 N N . ALA A 1 90 ? -2.549 8.043 10.394 1.00 94.25 90 ALA A N 1
ATOM 716 C CA . ALA A 1 90 ? -3.723 7.356 10.949 1.00 94.25 90 ALA A CA 1
ATOM 717 C C . ALA A 1 90 ? -4.927 7.298 9.987 1.00 94.25 90 ALA A C 1
ATOM 719 O O . ALA A 1 90 ? -5.633 6.292 9.911 1.00 94.25 90 ALA A O 1
ATOM 720 N N . TRP A 1 91 ? -5.163 8.366 9.220 1.00 93.94 91 TRP A N 1
ATOM 721 C CA . TRP A 1 91 ? -6.286 8.423 8.288 1.00 93.94 91 TRP A CA 1
ATOM 722 C C . TRP A 1 91 ? -6.072 7.598 7.007 1.00 93.94 91 TRP A C 1
ATOM 724 O O . TRP A 1 91 ? -7.050 7.092 6.459 1.00 93.94 91 TRP A O 1
ATOM 734 N N . HIS A 1 92 ? -4.826 7.390 6.558 1.00 93.69 92 HIS A N 1
ATOM 735 C CA . HIS A 1 92 ? -4.521 6.398 5.517 1.00 93.69 92 HIS A CA 1
ATOM 736 C C . HIS A 1 92 ? -4.797 4.988 6.029 1.00 93.69 92 HIS A C 1
ATOM 738 O O . HIS A 1 92 ? -5.358 4.166 5.307 1.00 93.69 92 HIS A O 1
ATOM 744 N N . ASN A 1 93 ? -4.462 4.718 7.292 1.00 94.44 93 ASN A N 1
ATOM 745 C CA . ASN A 1 93 ? -4.769 3.436 7.913 1.00 94.44 93 ASN A CA 1
ATOM 746 C C . ASN A 1 93 ? -6.286 3.202 8.009 1.00 94.44 93 ASN A C 1
ATOM 748 O O . ASN A 1 93 ? -6.778 2.126 7.676 1.00 94.44 93 ASN A O 1
ATOM 752 N N . LEU A 1 94 ? -7.049 4.236 8.383 1.00 94.88 94 LEU A N 1
ATOM 753 C CA . LEU A 1 94 ? -8.513 4.197 8.368 1.00 94.88 94 LEU A CA 1
ATOM 754 C C . LEU A 1 94 ? -9.069 3.933 6.960 1.00 94.88 94 LEU A C 1
ATOM 756 O O . LEU A 1 94 ? -10.016 3.163 6.814 1.00 94.88 94 LEU A O 1
ATOM 760 N N . PHE A 1 95 ? -8.481 4.551 5.932 1.00 94.62 95 PHE A N 1
ATOM 761 C CA . PHE A 1 95 ? -8.842 4.307 4.537 1.00 94.62 95 PHE A CA 1
ATOM 762 C C . PHE A 1 95 ? -8.579 2.848 4.133 1.00 94.62 95 PHE A C 1
ATOM 764 O O . PHE A 1 95 ? -9.480 2.192 3.613 1.00 94.62 95 PHE A O 1
ATOM 771 N N . ALA A 1 96 ? -7.395 2.307 4.437 1.00 93.75 96 ALA A N 1
ATOM 772 C CA . ALA A 1 96 ? -7.052 0.912 4.159 1.00 93.75 96 ALA A CA 1
ATOM 773 C C . ALA A 1 96 ? -8.018 -0.066 4.846 1.00 93.75 96 ALA A C 1
ATOM 775 O O . ALA A 1 96 ? -8.530 -0.985 4.208 1.00 93.75 96 ALA A O 1
ATOM 776 N N . ARG A 1 97 ? -8.344 0.176 6.122 1.00 93.62 97 ARG A N 1
ATOM 777 C CA . ARG A 1 97 ? -9.293 -0.636 6.903 1.00 93.62 97 ARG A CA 1
ATOM 778 C C . ARG A 1 97 ? -10.716 -0.652 6.324 1.00 93.62 97 ARG A C 1
ATOM 780 O O . ARG A 1 97 ? -11.494 -1.556 6.640 1.00 93.62 97 ARG A O 1
ATOM 787 N N . GLN A 1 98 ? -11.066 0.365 5.541 1.00 94.62 98 GLN A N 1
ATOM 788 C CA . GLN A 1 98 ? -12.383 0.525 4.925 1.00 94.62 98 GLN A CA 1
ATOM 789 C C . GLN A 1 98 ? -12.412 -0.042 3.506 1.00 94.62 98 GLN A C 1
ATOM 791 O O . GLN A 1 98 ? -13.468 -0.472 3.049 1.00 94.62 98 GLN A O 1
ATOM 796 N N . LEU A 1 99 ? -11.266 -0.036 2.824 1.00 94.75 99 LEU A N 1
ATOM 797 C CA . LEU A 1 99 ? -11.106 -0.554 1.473 1.00 94.75 99 LEU A CA 1
ATOM 798 C C . LEU A 1 99 ? -10.948 -2.080 1.448 1.00 94.75 99 LEU A C 1
ATOM 800 O O . LEU A 1 99 ? -11.506 -2.738 0.571 1.00 94.75 99 LEU A O 1
ATOM 804 N N . PHE A 1 100 ? -10.179 -2.635 2.385 1.00 95.12 100 PHE A N 1
ATOM 805 C CA . PHE A 1 100 ? -9.865 -4.062 2.430 1.00 95.12 100 PHE A CA 1
ATOM 806 C C . PHE A 1 100 ? -10.789 -4.835 3.368 1.00 95.12 100 PHE A C 1
ATOM 808 O O . PHE A 1 100 ? -11.377 -4.288 4.305 1.00 95.12 100 PHE A O 1
ATOM 815 N N . ILE A 1 101 ? -10.901 -6.139 3.118 1.00 94.81 101 ILE A N 1
ATOM 816 C CA . ILE A 1 101 ? -11.686 -7.038 3.960 1.00 94.81 101 ILE A CA 1
ATOM 817 C C . ILE A 1 101 ? -10.934 -7.248 5.266 1.00 94.81 101 ILE A C 1
ATOM 819 O O . ILE A 1 101 ? -9.734 -7.529 5.274 1.00 94.81 101 ILE A O 1
ATOM 823 N N . ARG A 1 102 ? -11.654 -7.094 6.375 1.00 93.19 102 ARG A N 1
ATOM 824 C CA . ARG A 1 102 ? -11.090 -7.258 7.710 1.00 93.19 102 ARG A CA 1
ATOM 825 C C . ARG A 1 102 ? -10.913 -8.746 8.008 1.00 93.19 102 ARG A C 1
ATOM 827 O O . ARG A 1 102 ? -11.838 -9.502 7.710 1.00 93.19 102 ARG A O 1
ATOM 834 N N . PRO A 1 103 ? -9.787 -9.141 8.614 1.00 91.19 103 PRO A N 1
ATOM 835 C CA . PRO A 1 103 ? -9.617 -10.504 9.085 1.00 91.19 103 PRO A CA 1
ATOM 836 C C . PRO A 1 103 ? -10.669 -10.834 10.146 1.00 91.19 103 PRO A C 1
ATOM 838 O O . PRO A 1 103 ? -11.096 -9.956 10.911 1.00 91.19 103 PRO A O 1
ATOM 841 N N . GLU A 1 104 ? -11.087 -12.091 10.183 1.00 88.00 104 GLU A N 1
ATOM 842 C CA . GLU A 1 104 ? -11.865 -12.635 11.290 1.00 88.00 104 GLU A CA 1
ATOM 843 C C . GLU A 1 104 ? -10.999 -12.666 12.564 1.00 88.00 104 GLU A C 1
ATOM 845 O O . GLU A 1 104 ? -9.770 -12.555 12.531 1.00 88.00 104 GLU A O 1
ATOM 850 N N . GLN A 1 105 ? -11.639 -12.757 13.729 1.00 82.81 105 GLN A N 1
ATOM 851 C CA . GLN A 1 105 ? -10.920 -12.731 15.000 1.00 82.81 105 GLN A CA 1
ATOM 852 C C . GLN A 1 105 ? -9.946 -13.919 15.085 1.00 82.81 105 GLN A C 1
ATOM 854 O O . GLN A 1 105 ? -10.371 -15.068 15.047 1.00 82.81 105 GLN A O 1
ATOM 859 N N . GLY A 1 106 ? -8.649 -13.628 15.221 1.00 76.00 106 GLY A N 1
ATOM 860 C CA . GLY A 1 106 ? -7.585 -14.636 15.289 1.00 76.00 106 GLY A CA 1
ATOM 861 C C . GLY A 1 106 ? -6.856 -14.907 13.967 1.00 76.00 106 GLY A C 1
ATOM 862 O O . GLY A 1 106 ? -5.837 -15.587 13.997 1.00 76.00 106 GLY A O 1
ATOM 863 N N . GLU A 1 107 ? -7.310 -14.360 12.834 1.00 81.56 107 GLU A N 1
ATOM 864 C CA . GLU A 1 107 ? -6.557 -14.430 11.572 1.00 81.56 107 GLU A CA 1
ATOM 865 C C . GLU A 1 107 ? -5.372 -13.440 11.577 1.00 81.56 107 GLU A C 1
ATOM 867 O O . GLU A 1 107 ? -5.531 -12.262 11.919 1.00 81.56 107 GLU A O 1
ATOM 872 N N . THR A 1 108 ? -4.193 -13.892 11.127 1.00 73.50 108 THR A N 1
ATOM 873 C CA . THR A 1 108 ? -2.963 -13.085 10.987 1.00 73.50 108 THR A CA 1
ATOM 874 C C . THR A 1 108 ? -2.448 -13.055 9.535 1.00 73.50 108 THR A C 1
ATOM 876 O O . THR A 1 108 ? -1.379 -13.580 9.232 1.00 73.50 108 THR A O 1
ATOM 879 N N . PRO A 1 109 ? -3.139 -12.361 8.604 1.00 76.00 109 PRO A N 1
ATOM 880 C CA . PRO A 1 109 ? -2.809 -12.416 7.174 1.00 76.00 109 PRO A CA 1
ATOM 881 C C . PRO A 1 109 ? -1.369 -12.019 6.809 1.00 76.00 109 PRO A C 1
ATOM 883 O O . PRO A 1 109 ? -0.877 -12.375 5.749 1.00 76.00 109 PRO A O 1
ATOM 886 N N . ALA A 1 110 ? -0.671 -11.248 7.650 1.00 63.06 110 ALA A N 1
ATOM 887 C CA . ALA A 1 110 ? 0.713 -10.854 7.360 1.00 63.06 110 ALA A CA 1
ATOM 888 C C . ALA A 1 110 ? 1.742 -11.980 7.502 1.00 63.06 110 ALA A C 1
ATOM 890 O O . ALA A 1 110 ? 2.881 -11.782 7.084 1.00 63.06 110 ALA A O 1
ATOM 891 N N . GLU A 1 111 ? 1.368 -13.098 8.115 1.00 68.69 111 GLU A N 1
ATOM 892 C CA . GLU A 1 111 ? 2.239 -14.258 8.316 1.00 68.69 111 GLU A CA 1
ATOM 893 C C . GLU A 1 111 ? 2.029 -15.320 7.226 1.00 68.69 111 GLU A C 1
ATOM 895 O O . GLU A 1 111 ? 2.743 -16.319 7.189 1.00 68.69 111 GLU A O 1
ATOM 900 N N . GLU A 1 112 ? 1.071 -15.101 6.319 1.00 72.19 112 GLU A N 1
ATOM 901 C CA . GLU A 1 112 ? 0.802 -16.000 5.200 1.00 72.19 112 GLU A CA 1
ATOM 902 C C . GLU A 1 112 ? 1.923 -15.915 4.145 1.00 72.19 112 GLU A C 1
ATOM 904 O O .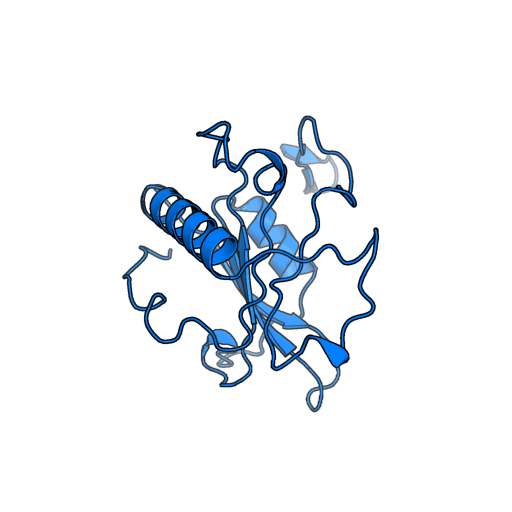 GLU A 1 112 ? 2.403 -14.833 3.795 1.00 72.19 112 GLU A O 1
ATOM 909 N N . GLU A 1 113 ? 2.333 -17.070 3.610 1.00 67.69 113 GLU A N 1
ATOM 910 C CA . GLU A 1 113 ? 3.466 -17.220 2.678 1.00 67.69 113 GLU A CA 1
ATOM 911 C C . GLU A 1 113 ? 3.297 -16.405 1.378 1.00 67.69 113 GLU A C 1
ATOM 913 O O . GLU A 1 113 ? 4.269 -15.940 0.786 1.00 67.69 113 GLU A O 1
ATOM 918 N N . ASN A 1 114 ? 2.053 -16.167 0.961 1.00 72.81 114 AS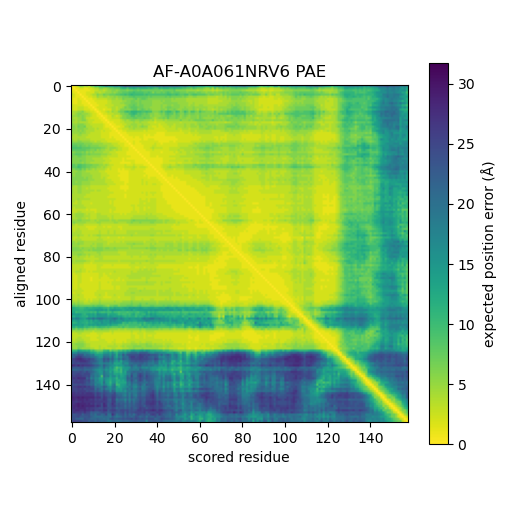N A N 1
ATOM 919 C CA . ASN A 1 114 ? 1.666 -15.363 -0.203 1.00 72.81 114 ASN A CA 1
ATOM 920 C C . ASN A 1 114 ? 1.267 -13.912 0.156 1.00 72.81 114 ASN A C 1
ATOM 922 O O . ASN A 1 114 ? 0.597 -13.239 -0.634 1.00 72.81 114 ASN A O 1
ATOM 926 N N . GLY A 1 115 ? 1.662 -13.428 1.336 1.00 80.00 115 GLY A N 1
ATOM 927 C CA . GLY A 1 115 ? 1.339 -12.102 1.856 1.00 80.00 115 GLY A CA 1
ATOM 928 C C . GLY A 1 115 ? 1.867 -10.942 1.009 1.00 80.00 115 GLY A C 1
ATOM 929 O O . GLY A 1 115 ? 3.027 -10.904 0.601 1.00 80.00 115 GLY A O 1
ATOM 930 N N . PHE A 1 116 ? 1.025 -9.927 0.808 1.00 86.19 116 PHE A N 1
ATOM 931 C CA . PHE A 1 116 ? 1.380 -8.711 0.082 1.00 86.19 116 PHE A CA 1
ATOM 932 C C . PHE A 1 116 ? 1.591 -7.516 1.017 1.00 86.19 116 PHE A C 1
ATOM 934 O O . PHE A 1 116 ? 0.740 -7.187 1.840 1.00 86.19 116 PHE A O 1
ATOM 941 N N . THR A 1 117 ? 2.714 -6.806 0.884 1.00 88.12 117 THR A N 1
ATOM 942 C CA . THR A 1 117 ? 3.011 -5.634 1.727 1.00 88.12 117 THR A CA 1
ATOM 943 C C . THR A 1 117 ? 2.965 -4.340 0.931 1.00 88.12 117 THR A C 1
ATOM 945 O O . THR A 1 117 ? 3.774 -4.131 0.034 1.00 88.12 117 THR A O 1
ATOM 948 N N . ILE A 1 118 ? 2.084 -3.429 1.337 1.00 89.62 118 ILE A N 1
ATOM 949 C CA . ILE A 1 118 ? 2.032 -2.052 0.848 1.00 89.62 118 ILE A CA 1
ATOM 950 C C . ILE A 1 118 ? 2.740 -1.158 1.865 1.00 89.62 118 ILE A C 1
ATOM 952 O O . ILE A 1 118 ? 2.326 -1.081 3.020 1.00 89.62 118 ILE A O 1
ATOM 956 N N . VAL A 1 119 ? 3.784 -0.449 1.436 1.00 89.31 119 VAL A N 1
ATOM 957 C CA . VAL A 1 119 ? 4.500 0.533 2.265 1.00 89.31 119 VAL A CA 1
ATOM 958 C C . VAL A 1 119 ? 4.289 1.925 1.684 1.00 89.31 119 VAL A C 1
ATOM 960 O O . VAL A 1 119 ? 4.655 2.166 0.538 1.00 89.31 119 VAL A O 1
ATOM 963 N N . SER A 1 120 ? 3.714 2.831 2.473 1.00 89.69 120 SER A N 1
ATOM 964 C CA . SER A 1 120 ? 3.343 4.186 2.059 1.00 89.69 120 SER A CA 1
ATOM 965 C C . SER A 1 120 ? 4.060 5.239 2.909 1.00 89.69 120 SER A C 1
ATOM 967 O O . SER A 1 120 ? 3.750 5.399 4.088 1.00 89.69 120 SER A O 1
ATOM 969 N N . ALA A 1 121 ? 4.935 6.023 2.278 1.00 89.88 121 ALA A N 1
ATOM 970 C CA . ALA A 1 121 ? 5.662 7.142 2.884 1.00 89.88 121 ALA A CA 1
ATOM 971 C C . ALA A 1 121 ? 5.428 8.431 2.078 1.00 89.88 121 ALA A C 1
ATOM 973 O O . ALA A 1 121 ? 6.209 8.765 1.188 1.00 89.88 121 ALA A O 1
ATOM 974 N N . LEU A 1 122 ? 4.323 9.130 2.342 1.00 85.19 122 LEU A N 1
ATOM 975 C CA . LEU A 1 122 ? 3.964 10.367 1.633 1.00 85.19 122 LEU A CA 1
ATOM 976 C C . LEU A 1 122 ? 4.706 11.597 2.172 1.00 85.19 122 LEU A C 1
ATOM 978 O O . LEU A 1 122 ? 4.864 12.574 1.443 1.00 85.19 122 LEU A O 1
ATOM 982 N N . GLY A 1 123 ? 5.150 11.571 3.428 1.00 86.69 123 GLY A N 1
ATOM 983 C CA . GLY A 1 123 ? 5.943 12.633 4.039 1.00 86.69 123 GLY A CA 1
ATOM 984 C C . GLY A 1 123 ? 7.411 12.622 3.603 1.00 86.69 123 GLY A C 1
ATOM 985 O O . GLY A 1 123 ? 8.103 13.631 3.767 1.00 86.69 123 GLY A O 1
ATOM 986 N N . LEU A 1 124 ? 7.879 11.532 2.978 1.00 85.88 124 LEU A N 1
ATOM 987 C CA . LEU A 1 124 ? 9.218 11.460 2.403 1.00 85.88 124 LEU A CA 1
ATOM 988 C C . LEU A 1 124 ? 9.342 12.446 1.235 1.00 85.88 124 LEU A C 1
ATOM 990 O O . LEU A 1 124 ? 8.828 12.224 0.139 1.00 85.88 124 LEU A O 1
ATOM 994 N N . LYS A 1 125 ? 10.066 13.542 1.467 1.00 73.62 125 LYS A N 1
ATOM 995 C CA . LYS A 1 125 ? 10.386 14.533 0.434 1.00 73.62 125 LYS A CA 1
ATOM 996 C C . LYS A 1 125 ? 11.529 14.033 -0.453 1.00 73.62 125 LYS A C 1
ATOM 998 O O . LYS A 1 125 ? 12.426 13.332 0.011 1.00 73.62 125 LYS A O 1
ATOM 1003 N N . GLN A 1 126 ? 11.513 14.413 -1.730 1.00 65.38 126 GLN A N 1
ATOM 1004 C CA . GLN A 1 126 ? 12.587 14.084 -2.673 1.00 65.38 126 GLN A CA 1
ATOM 1005 C C . GLN A 1 126 ? 13.927 14.664 -2.203 1.00 65.38 126 GLN A C 1
ATOM 1007 O O . GLN A 1 126 ? 13.991 15.829 -1.819 1.00 65.38 126 GLN A O 1
ATOM 1012 N N . THR A 1 127 ? 14.996 13.862 -2.250 1.00 49.03 127 THR A N 1
ATOM 1013 C CA . THR A 1 127 ? 16.318 14.276 -1.751 1.00 49.03 127 THR A CA 1
ATOM 1014 C C . THR A 1 127 ? 17.429 14.349 -2.802 1.00 49.03 127 THR A C 1
ATOM 1016 O O . THR A 1 127 ? 18.470 14.909 -2.471 1.00 49.03 127 THR A O 1
ATOM 1019 N N . GLN A 1 128 ? 17.288 13.835 -4.041 1.00 50.22 128 GLN A N 1
ATOM 1020 C CA . GLN A 1 128 ? 18.400 13.860 -5.018 1.00 50.22 128 GLN A CA 1
ATOM 1021 C C . GLN A 1 128 ? 17.997 13.884 -6.514 1.00 50.22 128 GLN A C 1
ATOM 1023 O O . GLN A 1 128 ? 17.106 13.128 -6.902 1.00 50.22 128 GLN A O 1
ATOM 1028 N N . PRO A 1 129 ? 18.750 14.614 -7.372 1.00 47.78 129 PRO A N 1
ATOM 1029 C CA . PRO A 1 129 ? 18.410 14.858 -8.780 1.00 47.78 129 PRO A CA 1
ATOM 1030 C C . PRO A 1 129 ? 18.597 13.677 -9.749 1.00 47.78 129 PRO A C 1
ATOM 1032 O O . PRO A 1 129 ? 17.948 13.624 -10.785 1.00 47.78 129 PRO A O 1
ATOM 1035 N N . LYS A 1 130 ? 19.442 12.680 -9.445 1.00 46.62 130 LYS A N 1
ATOM 1036 C CA . LYS A 1 130 ? 19.714 11.562 -10.383 1.00 46.62 130 LYS A CA 1
ATOM 1037 C C . LYS A 1 130 ? 18.681 10.424 -10.357 1.00 46.62 130 LYS A C 1
ATOM 1039 O O . LYS A 1 130 ? 18.669 9.602 -11.262 1.00 46.62 130 LYS A O 1
ATOM 1044 N N . THR A 1 131 ? 17.813 10.369 -9.344 1.00 50.47 131 THR A N 1
ATOM 1045 C CA . THR A 1 131 ? 16.705 9.389 -9.220 1.00 50.47 131 THR A CA 1
ATOM 1046 C C . THR A 1 131 ? 15.324 10.062 -9.283 1.00 50.47 131 THR A C 1
ATOM 1048 O O . THR A 1 131 ? 14.299 9.441 -8.991 1.00 50.47 131 THR A O 1
ATOM 1051 N N . GLU A 1 132 ? 15.287 11.335 -9.699 1.00 47.91 132 GLU A N 1
ATOM 1052 C CA . GLU A 1 132 ? 14.109 12.214 -9.695 1.00 47.91 132 GLU A CA 1
ATOM 1053 C C . GLU A 1 132 ? 12.925 11.699 -10.513 1.00 47.91 132 GLU A C 1
ATOM 1055 O O . GLU A 1 132 ? 11.792 12.080 -10.231 1.00 47.91 132 GLU A O 1
ATOM 1060 N N . HIS A 1 133 ? 13.149 10.847 -11.514 1.00 48.84 133 HIS A N 1
ATOM 1061 C CA . HIS A 1 133 ? 12.069 10.371 -12.380 1.00 48.84 133 HIS A CA 1
ATOM 1062 C C . HIS A 1 133 ? 11.188 9.306 -11.719 1.00 48.84 133 HIS A C 1
ATOM 1064 O O . HIS A 1 133 ? 10.005 9.241 -12.028 1.00 48.84 133 HIS A O 1
ATOM 1070 N N . VAL A 1 134 ? 11.737 8.519 -10.788 1.00 50.06 134 VAL A N 1
ATOM 1071 C CA . VAL A 1 134 ? 11.017 7.412 -10.129 1.00 50.06 134 VAL A CA 1
ATOM 1072 C C . VAL A 1 134 ? 10.433 7.849 -8.783 1.00 50.06 134 VAL A C 1
ATOM 1074 O O . VAL A 1 134 ? 9.422 7.329 -8.323 1.00 50.06 134 VAL A O 1
ATOM 1077 N N . LEU A 1 135 ? 11.036 8.861 -8.152 1.00 48.72 135 LEU A N 1
ATOM 1078 C CA . LEU A 1 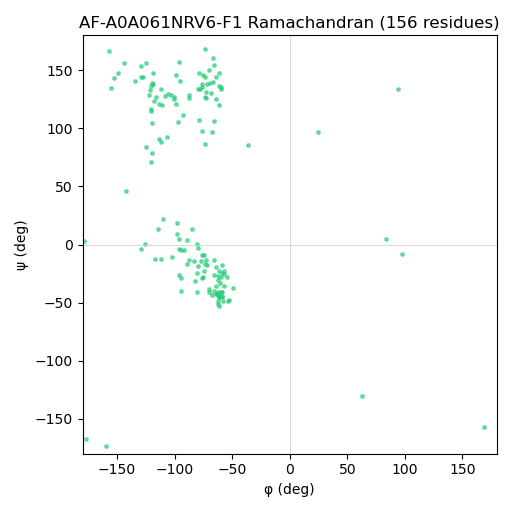135 ? 10.687 9.309 -6.804 1.00 48.72 135 LEU A CA 1
ATOM 1079 C C . LEU A 1 135 ? 9.516 10.300 -6.737 1.00 48.72 135 LEU A C 1
ATOM 1081 O O . LEU A 1 135 ? 9.369 10.999 -5.734 1.00 48.72 135 LEU A O 1
ATOM 1085 N N . LYS A 1 136 ? 8.737 10.482 -7.806 1.00 46.00 136 LYS A N 1
ATOM 1086 C CA . LYS A 1 136 ? 7.830 11.634 -7.855 1.00 46.00 136 LYS A CA 1
ATOM 1087 C C . LYS A 1 136 ? 6.671 11.532 -6.881 1.00 46.00 136 LYS A C 1
ATOM 1089 O O . LYS A 1 136 ? 6.322 12.564 -6.309 1.00 46.00 136 LYS A O 1
ATOM 1094 N N . ARG A 1 137 ? 6.039 10.369 -6.703 1.00 49.84 137 ARG A N 1
ATOM 1095 C CA . ARG A 1 137 ? 4.727 10.292 -6.039 1.00 49.84 137 ARG A CA 1
ATOM 1096 C C . ARG A 1 137 ? 4.511 8.910 -5.424 1.00 49.84 137 ARG A C 1
ATOM 1098 O O . ARG A 1 137 ? 4.802 7.916 -6.069 1.00 49.84 137 ARG A O 1
ATOM 1105 N N . SER A 1 138 ? 4.019 8.893 -4.183 1.00 40.84 138 SER A N 1
ATOM 1106 C CA . SER A 1 138 ? 3.447 7.763 -3.430 1.00 40.84 138 SER A CA 1
ATOM 1107 C C . SER A 1 138 ? 3.905 6.363 -3.855 1.00 40.84 138 SER A C 1
ATOM 1109 O O . SER A 1 138 ? 3.332 5.756 -4.757 1.00 40.84 138 SER A O 1
ATOM 1111 N N . PHE A 1 139 ? 4.894 5.810 -3.154 1.00 44.81 139 PHE A N 1
ATOM 1112 C CA . PHE A 1 139 ? 5.346 4.445 -3.411 1.00 44.81 139 PHE A CA 1
ATOM 1113 C C . PHE A 1 139 ? 4.276 3.433 -3.000 1.00 44.81 139 PHE A C 1
ATOM 1115 O O . PHE A 1 139 ? 3.738 3.487 -1.898 1.00 44.81 139 PHE A O 1
ATOM 1122 N N . THR A 1 140 ? 3.973 2.500 -3.896 1.00 42.97 140 THR A N 1
ATOM 1123 C CA . THR A 1 140 ? 3.322 1.230 -3.571 1.00 42.97 140 THR A CA 1
ATOM 1124 C C . THR A 1 140 ? 4.303 0.152 -3.994 1.00 42.97 140 THR A C 1
ATOM 1126 O O . THR A 1 140 ? 4.516 -0.065 -5.183 1.00 42.97 140 THR A O 1
ATOM 1129 N N . PHE A 1 141 ? 4.975 -0.458 -3.024 1.00 46.03 141 PHE A N 1
ATOM 1130 C CA . PHE A 1 141 ? 5.938 -1.522 -3.285 1.00 46.03 141 PHE A CA 1
ATOM 1131 C C . PHE A 1 141 ? 5.193 -2.833 -3.569 1.00 46.03 141 PHE A C 1
ATOM 1133 O O . PHE A 1 141 ? 4.257 -3.179 -2.855 1.00 46.03 141 PHE A O 1
ATOM 1140 N N . HIS A 1 142 ? 5.599 -3.544 -4.625 1.00 46.97 142 HIS A N 1
ATOM 1141 C CA . HIS A 1 142 ? 5.146 -4.902 -4.921 1.00 46.97 142 HIS A CA 1
ATOM 1142 C C . HIS A 1 142 ? 6.204 -5.867 -4.388 1.00 46.97 142 HIS A C 1
ATOM 1144 O O . HIS A 1 142 ? 7.298 -5.950 -4.937 1.00 46.97 142 HIS A O 1
ATOM 1150 N N . LEU A 1 143 ? 5.919 -6.545 -3.277 1.00 43.81 143 LEU A N 1
ATOM 1151 C CA . LEU A 1 143 ? 6.825 -7.528 -2.681 1.00 43.81 143 LEU A CA 1
ATOM 1152 C C . LEU A 1 143 ? 6.175 -8.899 -2.802 1.00 43.81 143 LEU A C 1
ATOM 1154 O O . LEU A 1 143 ? 5.396 -9.278 -1.937 1.00 43.81 143 LEU A O 1
ATOM 1158 N N . LYS A 1 144 ? 6.466 -9.608 -3.899 1.00 41.22 144 LYS A N 1
ATOM 1159 C CA . LYS A 1 144 ? 6.005 -10.989 -4.094 1.00 41.22 144 LYS A CA 1
ATOM 1160 C C . LYS A 1 144 ? 6.980 -12.034 -3.529 1.00 41.22 144 LYS A C 1
ATOM 1162 O O . LYS A 1 144 ? 6.564 -13.159 -3.317 1.00 41.22 144 LYS A O 1
ATOM 1167 N N . SER A 1 145 ? 8.238 -11.669 -3.241 1.00 35.50 145 SER A N 1
ATOM 1168 C CA . SER A 1 145 ? 9.209 -12.525 -2.514 1.00 35.50 145 SER A CA 1
ATOM 1169 C C . SER A 1 145 ? 10.596 -11.900 -2.262 1.00 35.50 145 SER A C 1
ATOM 1171 O O . SER A 1 145 ? 11.470 -12.553 -1.703 1.00 35.50 145 SER A O 1
ATOM 1173 N N . ALA A 1 146 ? 10.863 -10.644 -2.635 1.00 32.22 146 ALA A N 1
ATOM 1174 C CA . ALA A 1 146 ? 12.250 -10.167 -2.691 1.00 32.22 146 ALA A CA 1
ATOM 1175 C C . ALA A 1 146 ? 12.905 -9.760 -1.355 1.00 32.22 146 ALA A C 1
ATOM 1177 O O . ALA A 1 146 ? 14.076 -9.402 -1.386 1.00 32.22 146 ALA A O 1
ATOM 1178 N N . LEU A 1 147 ? 12.226 -9.773 -0.200 1.00 40.03 147 LEU A N 1
ATOM 1179 C CA . LEU A 1 147 ? 12.781 -9.193 1.038 1.00 40.03 147 LEU A CA 1
ATOM 1180 C C . LEU A 1 147 ? 12.465 -9.979 2.317 1.00 40.03 147 LEU A C 1
ATOM 1182 O O . LEU A 1 147 ? 12.156 -9.384 3.350 1.00 40.03 147 LEU A O 1
ATOM 1186 N N . SER A 1 148 ? 12.625 -11.299 2.289 1.00 32.28 148 SER A N 1
ATOM 1187 C CA . SER A 1 148 ? 12.750 -12.070 3.534 1.00 32.28 148 SER A CA 1
ATOM 1188 C C . SER A 1 148 ? 13.943 -11.612 4.397 1.00 32.28 148 SER A C 1
ATOM 1190 O O . SER A 1 148 ? 13.927 -11.837 5.596 1.00 32.28 148 SER A O 1
ATOM 1192 N N . SER A 1 149 ? 14.928 -10.884 3.846 1.00 30.81 149 SER A N 1
ATOM 1193 C CA . SER A 1 149 ? 16.128 -10.441 4.582 1.00 30.81 149 SER A CA 1
ATOM 1194 C C . SER A 1 149 ? 16.156 -8.975 5.049 1.00 30.81 149 SER A C 1
ATOM 1196 O O . SER A 1 149 ? 17.041 -8.612 5.819 1.00 30.81 149 SER A O 1
ATOM 1198 N N . LEU A 1 150 ? 15.235 -8.103 4.607 1.00 38.34 150 LEU A N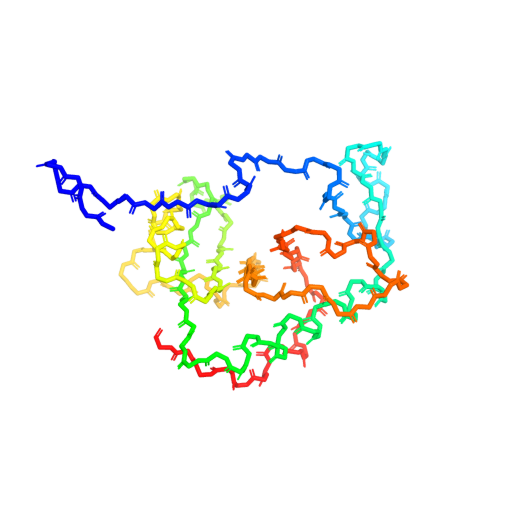 1
ATOM 1199 C CA . LEU A 1 150 ? 15.215 -6.683 5.036 1.00 38.34 150 LEU A CA 1
ATOM 1200 C C . LEU A 1 150 ? 14.017 -6.323 5.923 1.00 38.34 150 LEU A C 1
ATOM 1202 O O . LEU A 1 150 ? 14.017 -5.254 6.531 1.00 38.34 150 LEU A O 1
ATOM 1206 N N . ALA A 1 151 ? 13.006 -7.192 6.006 1.00 36.97 151 ALA A N 1
ATOM 1207 C CA . ALA A 1 151 ? 11.832 -6.991 6.855 1.00 36.97 151 ALA A CA 1
ATOM 1208 C C . ALA A 1 151 ? 12.097 -7.262 8.352 1.00 36.97 151 ALA A C 1
ATOM 1210 O O . ALA A 1 151 ? 11.254 -6.920 9.175 1.00 36.97 151 ALA A O 1
ATOM 1211 N N . GLU A 1 152 ? 13.261 -7.817 8.709 1.00 35.50 152 GLU A N 1
ATOM 1212 C CA . GLU A 1 152 ? 13.676 -8.080 10.100 1.00 35.50 152 GLU A CA 1
ATOM 1213 C C . GLU A 1 152 ? 14.226 -6.843 10.835 1.00 35.50 152 GLU A C 1
ATOM 1215 O O . GLU A 1 152 ? 14.591 -6.915 12.009 1.00 35.50 152 GLU A O 1
ATOM 1220 N N . GLN A 1 153 ? 14.277 -5.673 10.190 1.00 41.25 153 GLN A N 1
ATOM 1221 C CA . GLN A 1 153 ? 14.618 -4.439 10.897 1.00 41.25 153 GLN A CA 1
ATOM 1222 C C . GLN A 1 153 ? 13.408 -3.967 11.710 1.00 41.25 153 GLN A C 1
ATOM 1224 O O . GLN A 1 153 ? 12.500 -3.344 11.169 1.00 41.25 153 GLN A O 1
ATOM 1229 N N . ASN A 1 154 ? 13.426 -4.306 13.005 1.00 40.50 154 ASN A N 1
ATOM 1230 C CA . ASN A 1 154 ? 12.519 -3.886 14.079 1.00 40.50 154 ASN A CA 1
ATOM 1231 C C . ASN A 1 154 ? 12.058 -2.422 13.950 1.00 40.50 154 ASN A C 1
ATOM 1233 O O . ASN A 1 154 ? 12.631 -1.517 14.560 1.00 40.50 154 ASN A O 1
ATOM 1237 N N . MET A 1 155 ? 10.999 -2.183 13.177 1.00 48.16 155 MET A N 1
ATOM 1238 C CA . MET A 1 155 ? 10.291 -0.910 13.184 1.00 48.16 155 MET A CA 1
ATOM 1239 C C . MET A 1 155 ? 9.362 -0.888 14.404 1.00 48.16 155 MET A C 1
ATOM 1241 O O . MET A 1 155 ? 8.652 -1.870 14.632 1.00 48.16 155 MET A O 1
ATOM 1245 N N . PRO A 1 156 ? 9.330 0.199 15.193 1.00 37.16 156 PRO A N 1
ATOM 1246 C CA . PRO A 1 156 ? 8.379 0.332 16.286 1.00 37.16 156 PRO A CA 1
ATOM 1247 C C . PRO A 1 156 ? 6.966 0.464 15.702 1.00 37.16 156 PRO A C 1
ATOM 1249 O O . PRO A 1 156 ? 6.544 1.536 15.271 1.00 37.16 156 PRO A O 1
ATOM 1252 N N . VAL A 1 157 ? 6.242 -0.651 15.646 1.00 38.31 157 VAL A N 1
ATOM 1253 C CA . VAL A 1 157 ? 4.830 -0.691 15.254 1.00 38.31 157 VAL A CA 1
ATOM 1254 C C . VAL A 1 157 ? 3.984 -0.451 16.506 1.00 38.31 157 VAL A C 1
ATOM 1256 O O . VAL A 1 157 ? 4.200 -1.109 17.524 1.00 38.31 157 VAL A O 1
ATOM 1259 N N . ARG A 1 158 ? 3.048 0.502 16.447 1.00 40.97 158 ARG A N 1
ATOM 1260 C CA . ARG A 1 158 ? 2.011 0.708 17.469 1.00 40.97 158 ARG A CA 1
ATOM 1261 C C . ARG A 1 158 ? 0.637 0.372 16.907 1.00 40.97 158 ARG A C 1
ATOM 1263 O O . ARG A 1 158 ? 0.420 0.608 15.697 1.00 40.97 158 ARG A O 1
#

pLDDT: mean 79.04, std 19.38, range [30.81, 96.31]

Solvent-accessible surface area (backbone atoms only — not comparable to full-atom values): 9861 Å² total; per-residue (Å²): 92,70,46,99,86,67,47,84,52,86,81,65,75,94,55,86,66,87,62,67,85,48,44,71,42,72,58,43,89,91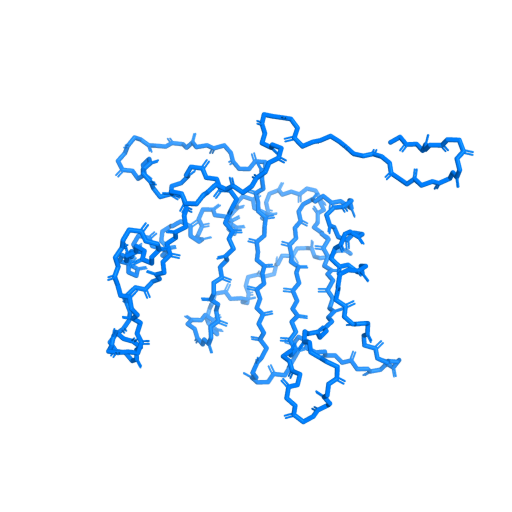,48,50,91,78,51,80,72,46,90,72,42,28,74,35,56,54,67,60,51,51,55,51,49,52,53,48,53,55,54,58,64,70,47,97,52,36,34,72,35,64,22,27,48,63,88,53,85,95,72,38,39,29,21,31,39,40,30,70,45,70,66,61,38,53,48,50,59,69,75,34,45,71,60,60,96,88,62,63,38,69,75,43,93,76,31,35,49,37,48,40,57,77,83,66,71,84,85,59,83,92,54,48,79,71,63,69,51,73,55,71,53,86,46,89,73,87,51,86,82,66,71,75,63,86,59,78,74,100

Sequence (158 aa):
MLTKSGAFAATTGLYTGRSPKDKFIVDEPTIHEDIDWGVVNTPVEKDVFSSLYRKVVHYLGQQEALFVTHGYAGKDKDYRLPLRVINEFAWHNLFARQLFIRPEQGETPAEEENGFTIVSALGLKQTQPKTEHVLKRSFTFHLKSALSSLAEQNMPVR

Nearest PDB structures (foldseek):
  2pc9-assembly2_B  TM=9.523E-01  e=9.120E-09  Thermus thermophilus HB8
  1xkv-assembly1_B  TM=8.958E-01  e=1.341E-08  Thermus thermophilus HB8
  1ii2-assembly1_B  TM=8.967E-01  e=1.356E-07  Trypanosoma cruzi
  1xkv-assembly1_A  TM=7.810E-01  e=2.243E-08  Thermus thermophilus HB8
  1ii2-assembly1_A  TM=8.394E-01  e=1.060E-06  Trypanosoma cruzi

Secondary structure (DSSP, 8-state):
-B-TTS-B----TT--S--GGG-EEE--TTTGGGS--SSSSEEE-HHHHHHHHHHHHHHHTTSS-BEEEEEEESS-TTT-EEEEEEES-HHHHHHHHHHSBPPPTT--GGGSTT-EEEEE-SS-----GGGTTTSSS------SSTTTTTTTS---B-